Protein AF-A0A919QZ18-F1 (afdb_monomer_lite)

S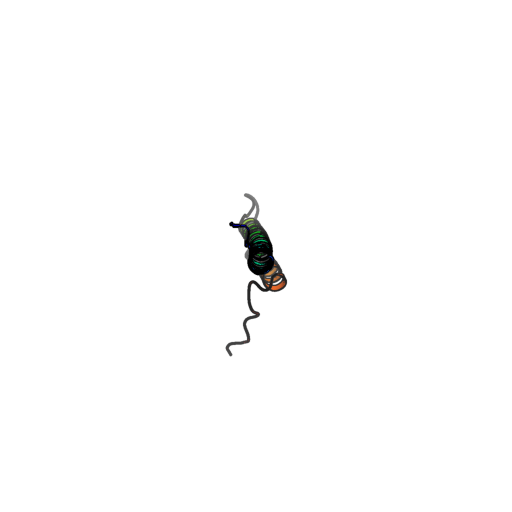econdary structure (DSSP, 8-state):
--------HHHHHHHHHHHHHHHHHHHHHHHHHHHHHHHHHHHHHHH---TTS---HHHHHHHHHHHHHHHHHTT-S-------

Radius of gyration: 23.92 Å; chains: 1; bounding box: 58×39×67 Å

pLDDT: mean 81.3, std 17.22, range [48.19, 98.25]

Structure (mmCIF, N/CA/C/O backbone):
data_AF-A0A919QZ18-F1
#
_entry.id   AF-A0A919QZ18-F1
#
loop_
_atom_site.group_PDB
_atom_site.id
_atom_site.type_symbol
_atom_site.label_atom_id
_atom_site.label_alt_id
_atom_site.label_comp_id
_atom_site.label_asym_id
_atom_site.label_entity_id
_atom_site.label_seq_id
_atom_site.pdbx_PDB_ins_code
_atom_site.Cartn_x
_atom_site.Cartn_y
_atom_site.Cartn_z
_atom_site.occupancy
_atom_site.B_iso_or_equiv
_atom_site.auth_seq_id
_atom_site.auth_comp_id
_atom_site.auth_asym_id
_atom_site.auth_atom_id
_atom_site.pdbx_PDB_model_num
ATOM 1 N N . MET A 1 1 ? 40.596 4.543 -46.718 1.00 48.19 1 MET A N 1
ATOM 2 C CA . MET A 1 1 ? 41.074 3.790 -45.538 1.00 48.19 1 MET A CA 1
ATOM 3 C C . MET A 1 1 ? 40.890 4.749 -44.368 1.00 48.19 1 MET A C 1
ATOM 5 O O . MET A 1 1 ? 41.594 5.741 -44.349 1.00 48.19 1 MET A O 1
ATOM 9 N N . HIS A 1 2 ? 39.842 4.710 -43.543 1.00 48.31 2 HIS A N 1
ATOM 10 C CA . HIS A 1 2 ? 39.009 3.631 -42.990 1.00 48.31 2 HIS A CA 1
ATOM 11 C C . HIS A 1 2 ? 37.513 4.026 -42.962 1.00 48.31 2 HIS A C 1
ATOM 13 O O . HIS A 1 2 ? 37.238 5.215 -42.820 1.00 48.31 2 HIS A O 1
ATOM 19 N N . PRO A 1 3 ? 36.547 3.088 -43.026 1.00 49.97 3 PRO A N 1
ATOM 20 C CA . PRO A 1 3 ? 35.251 3.285 -42.395 1.00 49.97 3 PRO A CA 1
ATOM 21 C C . PRO A 1 3 ? 35.339 2.785 -40.946 1.00 49.97 3 PRO A C 1
ATOM 23 O O . PRO A 1 3 ? 35.395 1.583 -40.699 1.00 49.97 3 PRO A O 1
ATOM 26 N N . ASP A 1 4 ? 35.394 3.716 -40.002 1.00 56.94 4 ASP A N 1
ATOM 27 C CA . ASP A 1 4 ? 35.204 3.447 -38.578 1.00 56.94 4 ASP A CA 1
ATOM 28 C C . ASP A 1 4 ? 33.760 3.829 -38.243 1.00 56.94 4 ASP A C 1
ATOM 30 O O . ASP A 1 4 ? 33.442 4.992 -38.008 1.00 56.94 4 ASP A O 1
ATOM 34 N N . SER A 1 5 ? 32.835 2.891 -38.424 1.00 58.97 5 SER A N 1
ATOM 35 C CA . SER A 1 5 ? 31.414 3.051 -38.077 1.00 58.97 5 SER A CA 1
ATOM 36 C C . SER A 1 5 ? 30.788 1.670 -37.927 1.00 58.97 5 SER A C 1
ATOM 38 O O . SER A 1 5 ? 29.883 1.285 -38.660 1.00 58.97 5 SER A O 1
ATOM 40 N N . GLY A 1 6 ? 31.345 0.894 -37.004 1.00 52.88 6 GLY A N 1
ATOM 41 C CA . GLY A 1 6 ? 30.796 -0.377 -36.556 1.00 52.88 6 GLY A CA 1
ATOM 42 C C . GLY A 1 6 ? 30.175 -0.235 -35.174 1.00 52.88 6 GLY A C 1
ATOM 43 O O . GLY A 1 6 ? 30.561 -0.973 -34.279 1.00 52.88 6 GLY A O 1
ATOM 44 N N . VAL A 1 7 ? 29.241 0.704 -34.973 1.00 56.19 7 VAL A N 1
ATOM 45 C CA . VAL A 1 7 ? 28.235 0.466 -33.925 1.00 56.19 7 VAL A CA 1
ATOM 46 C C . VAL A 1 7 ? 27.344 -0.608 -34.520 1.00 56.19 7 VAL A C 1
ATOM 48 O O . VAL A 1 7 ? 26.530 -0.346 -35.408 1.00 56.19 7 VAL A O 1
ATOM 51 N N . SER A 1 8 ? 27.644 -1.847 -34.154 1.00 53.25 8 SER A N 1
ATOM 52 C CA . SER A 1 8 ? 27.020 -3.022 -34.738 1.00 53.25 8 SER A CA 1
ATOM 53 C C . SER A 1 8 ? 25.530 -2.945 -34.420 1.00 53.25 8 SER A C 1
ATOM 55 O O . SER A 1 8 ? 25.154 -2.769 -33.266 1.00 53.25 8 SER A O 1
ATOM 57 N N . ALA A 1 9 ? 24.660 -3.056 -35.425 1.00 56.59 9 ALA A N 1
ATOM 58 C CA . ALA A 1 9 ? 23.202 -3.016 -35.245 1.00 56.59 9 ALA A CA 1
ATOM 59 C C . ALA A 1 9 ? 22.678 -4.071 -34.235 1.00 56.59 9 ALA A C 1
ATOM 61 O O . ALA A 1 9 ? 21.547 -3.986 -33.752 1.00 56.59 9 ALA A O 1
ATOM 62 N N . GLU A 1 10 ? 23.525 -5.040 -33.887 1.00 53.53 10 GLU A N 1
ATOM 63 C CA . GLU A 1 10 ? 23.338 -6.045 -32.844 1.00 53.53 10 GLU A CA 1
ATOM 64 C C . GLU A 1 10 ? 23.572 -5.541 -31.409 1.00 53.53 10 GLU A C 1
ATOM 66 O O . GLU A 1 10 ? 23.088 -6.198 -30.501 1.00 53.53 10 GLU A O 1
ATOM 71 N N . GLU A 1 11 ? 24.233 -4.401 -31.162 1.00 54.28 11 GLU A N 1
ATOM 72 C CA . GLU A 1 11 ? 24.416 -3.813 -29.814 1.00 54.28 11 GLU A CA 1
ATOM 73 C C . GLU A 1 11 ? 23.232 -2.937 -29.368 1.00 54.28 11 GLU A C 1
ATOM 75 O O . GLU A 1 11 ? 22.978 -2.791 -28.171 1.00 54.28 11 GLU A O 1
ATOM 80 N N . LEU A 1 12 ? 22.447 -2.413 -30.316 1.00 58.00 12 LEU A N 1
ATOM 81 C CA . LEU A 1 12 ? 21.241 -1.628 -30.020 1.00 58.00 12 LEU A CA 1
ATOM 82 C C . LEU A 1 12 ? 20.106 -2.501 -29.449 1.00 58.00 12 LEU A C 1
ATOM 84 O O . LEU A 1 12 ? 19.415 -2.085 -28.523 1.00 58.00 12 LEU A O 1
ATOM 88 N N . HIS A 1 13 ? 19.965 -3.744 -29.921 1.00 70.38 13 HIS A N 1
ATOM 89 C CA . HIS A 1 13 ? 18.934 -4.683 -29.453 1.00 70.38 13 HIS A CA 1
ATOM 90 C C . HIS A 1 13 ? 19.092 -5.118 -27.973 1.00 70.38 13 HIS A C 1
ATOM 92 O O . HIS A 1 13 ? 18.090 -5.161 -27.254 1.00 70.38 13 HIS A O 1
ATOM 98 N N . PRO A 1 14 ? 20.304 -5.433 -27.471 1.00 79.88 14 PRO A N 1
ATOM 99 C CA . PRO A 1 14 ? 20.561 -5.688 -26.056 1.00 79.88 14 PRO A CA 1
ATOM 100 C C . PRO A 1 14 ? 20.195 -4.505 -25.164 1.00 79.88 14 PRO A C 1
ATOM 102 O O . PRO A 1 14 ? 19.491 -4.701 -24.177 1.00 79.88 14 PRO A O 1
ATOM 105 N N . MET A 1 15 ? 20.594 -3.282 -25.534 1.00 85.62 15 MET A N 1
ATOM 106 C CA . MET A 1 15 ? 20.262 -2.080 -24.759 1.00 85.62 15 MET A CA 1
ATOM 107 C C . MET A 1 15 ? 18.754 -1.808 -24.740 1.00 85.62 15 MET A C 1
ATOM 109 O O . MET A 1 15 ? 18.203 -1.467 -23.694 1.00 85.62 15 MET A O 1
ATOM 113 N N . GLU A 1 16 ? 18.061 -1.995 -25.864 1.00 87.94 16 GLU A N 1
ATOM 114 C CA . GLU A 1 16 ? 16.601 -1.869 -25.935 1.00 87.94 16 GLU A CA 1
ATOM 115 C C . GLU A 1 16 ? 15.890 -2.918 -25.068 1.00 87.94 16 GLU A C 1
ATOM 117 O O . GLU A 1 16 ? 14.948 -2.588 -24.344 1.00 87.94 16 GLU A O 1
ATOM 122 N N . SER A 1 17 ? 16.370 -4.164 -25.081 1.00 89.69 17 SER A N 1
ATOM 123 C CA . SER A 1 17 ? 15.858 -5.246 -24.232 1.00 89.69 17 SER A CA 1
ATOM 124 C C . SER A 1 17 ? 16.081 -4.958 -22.744 1.00 89.69 17 SER A C 1
ATOM 126 O O . SER A 1 17 ? 15.157 -5.073 -21.934 1.00 89.69 17 SER A O 1
ATOM 128 N N . GLU A 1 18 ? 17.280 -4.509 -22.371 1.00 93.19 18 GLU A N 1
ATOM 129 C CA . GLU A 1 18 ? 17.600 -4.092 -21.005 1.00 93.19 18 GLU A CA 1
ATOM 130 C C . GLU A 1 18 ? 16.723 -2.928 -20.544 1.00 93.19 18 GLU A C 1
ATOM 132 O O . GLU A 1 18 ? 16.178 -2.960 -19.437 1.00 93.19 18 GLU A O 1
ATOM 137 N N . MET A 1 19 ? 16.514 -1.933 -21.407 1.00 94.25 19 MET A N 1
ATOM 138 C CA . MET A 1 19 ? 15.659 -0.789 -21.109 1.00 94.25 19 MET A CA 1
ATOM 139 C C . MET A 1 19 ? 14.189 -1.202 -20.962 1.00 94.25 19 MET A C 1
ATOM 141 O O . MET A 1 19 ? 13.510 -0.723 -20.051 1.00 94.25 19 MET A O 1
ATOM 145 N N . ALA A 1 20 ? 13.702 -2.137 -21.782 1.00 94.06 20 ALA A N 1
ATOM 146 C CA . ALA A 1 20 ? 12.358 -2.696 -21.659 1.00 94.06 20 ALA A CA 1
ATOM 147 C C . ALA A 1 20 ? 12.176 -3.480 -20.347 1.00 94.06 20 ALA A C 1
ATOM 149 O O . ALA A 1 20 ? 11.169 -3.305 -19.656 1.00 94.06 20 ALA A O 1
ATOM 150 N N . MET A 1 21 ? 13.164 -4.292 -19.954 1.00 95.31 21 MET A N 1
ATOM 151 C CA . MET A 1 21 ? 13.154 -5.004 -18.671 1.00 95.31 21 MET A CA 1
ATOM 152 C C . MET A 1 21 ? 13.184 -4.040 -17.483 1.00 95.31 21 MET A C 1
ATOM 154 O O . MET A 1 21 ? 12.439 -4.224 -16.515 1.00 95.31 21 MET A O 1
ATOM 158 N N . LEU A 1 22 ? 14.016 -2.998 -17.551 1.00 97.19 22 LEU A N 1
ATOM 159 C CA . LEU A 1 22 ? 14.094 -1.985 -16.506 1.00 97.19 22 LEU A CA 1
ATOM 160 C C . LEU A 1 22 ? 12.775 -1.223 -16.386 1.00 97.19 22 LEU A C 1
ATOM 162 O O . LEU A 1 22 ? 12.275 -1.063 -15.274 1.00 97.19 22 LEU A O 1
ATOM 166 N N . LYS A 1 23 ? 12.174 -0.830 -17.513 1.00 97.25 23 LYS A N 1
ATOM 167 C CA . LYS A 1 23 ? 10.859 -0.191 -17.534 1.00 97.25 23 LYS A CA 1
ATOM 168 C C . LYS A 1 23 ? 9.795 -1.084 -16.904 1.00 97.25 23 LYS A C 1
ATOM 170 O O . LYS A 1 23 ? 9.097 -0.634 -16.005 1.00 97.25 23 LYS A O 1
ATOM 175 N N . ALA A 1 24 ? 9.717 -2.356 -17.293 1.00 96.44 24 ALA A N 1
ATOM 176 C CA . ALA A 1 24 ? 8.754 -3.292 -16.714 1.00 96.44 24 ALA A CA 1
ATOM 177 C C . ALA A 1 24 ? 8.940 -3.455 -15.195 1.00 96.44 24 ALA A C 1
ATOM 179 O O . ALA A 1 24 ? 7.969 -3.571 -14.444 1.00 96.44 24 ALA A O 1
ATOM 180 N N . ARG A 1 25 ? 10.191 -3.437 -14.722 1.00 96.31 25 ARG A N 1
ATOM 181 C CA . ARG A 1 25 ? 10.507 -3.479 -13.292 1.00 96.31 25 ARG A CA 1
ATOM 182 C C . ARG A 1 25 ? 10.096 -2.193 -12.573 1.00 96.31 25 ARG A C 1
ATOM 184 O O . ARG A 1 25 ? 9.556 -2.292 -11.475 1.00 96.31 25 ARG A O 1
ATOM 191 N N . VAL A 1 26 ? 10.340 -1.022 -13.161 1.00 98.06 26 VAL A N 1
ATOM 192 C CA . VAL A 1 26 ? 9.912 0.272 -12.604 1.00 98.06 26 VAL A CA 1
ATOM 193 C C . VAL A 1 26 ? 8.391 0.351 -12.556 1.00 98.06 26 VAL A C 1
ATOM 195 O O . VAL A 1 26 ? 7.853 0.584 -11.482 1.00 98.06 26 VAL A O 1
ATOM 198 N N . ASP A 1 27 ? 7.702 0.041 -13.654 1.00 97.50 27 ASP A N 1
ATOM 199 C CA . ASP A 1 27 ? 6.237 0.058 -13.732 1.00 97.50 27 ASP A CA 1
ATOM 200 C C . ASP A 1 27 ? 5.622 -0.873 -12.662 1.00 97.50 27 ASP A C 1
ATOM 202 O O . ASP A 1 27 ? 4.668 -0.514 -11.968 1.00 97.50 27 ASP A O 1
ATOM 206 N N . ARG A 1 28 ? 6.219 -2.058 -12.449 1.00 95.69 28 ARG A N 1
ATOM 207 C CA . ARG A 1 28 ? 5.824 -2.963 -11.358 1.00 95.69 28 ARG A CA 1
ATOM 208 C C . ARG A 1 28 ? 6.049 -2.328 -9.984 1.00 95.69 28 ARG A C 1
ATOM 210 O O . ARG A 1 28 ? 5.155 -2.397 -9.146 1.00 95.69 28 ARG A O 1
ATOM 217 N N . LEU A 1 29 ? 7.218 -1.741 -9.730 1.00 96.88 29 LEU A N 1
ATOM 218 C CA . LEU A 1 29 ? 7.530 -1.113 -8.440 1.00 96.88 29 LEU A CA 1
ATOM 219 C C . LEU A 1 29 ? 6.611 0.078 -8.146 1.00 96.88 29 LEU A C 1
ATOM 221 O O . LEU A 1 29 ? 6.137 0.215 -7.023 1.00 96.88 29 LEU A O 1
ATOM 225 N N . GLU A 1 30 ? 6.312 0.907 -9.143 1.00 98.12 30 GLU A N 1
ATOM 226 C CA . GLU A 1 30 ? 5.377 2.025 -9.009 1.00 98.12 30 GLU A CA 1
ATOM 227 C C . GLU A 1 30 ? 3.980 1.542 -8.619 1.00 98.12 30 GLU A C 1
ATOM 229 O O . GLU A 1 30 ? 3.355 2.105 -7.716 1.00 98.12 30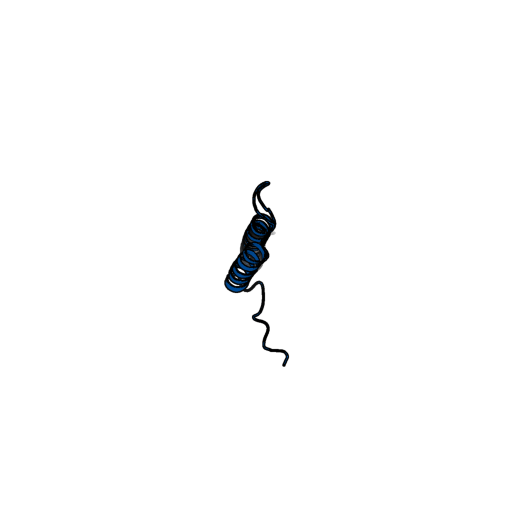 GLU A O 1
ATOM 234 N N . GLN A 1 31 ? 3.510 0.462 -9.248 1.00 97.00 31 GLN A N 1
ATOM 235 C CA . GLN A 1 31 ? 2.230 -0.142 -8.899 1.00 97.00 31 GLN A CA 1
ATOM 236 C C . GLN A 1 31 ? 2.234 -0.688 -7.465 1.00 97.00 31 GLN A C 1
ATOM 238 O O . GLN A 1 31 ? 1.283 -0.463 -6.717 1.00 97.00 31 GLN A O 1
ATOM 243 N N . GLN A 1 32 ? 3.314 -1.354 -7.052 1.00 96.62 32 GLN A N 1
ATOM 244 C CA . GLN A 1 32 ? 3.464 -1.875 -5.692 1.00 96.62 32 GLN A CA 1
ATOM 245 C C . GLN A 1 32 ? 3.469 -0.757 -4.641 1.00 96.62 32 GLN A C 1
ATOM 247 O O . GLN A 1 32 ? 2.770 -0.853 -3.633 1.00 96.62 32 GLN A O 1
ATOM 252 N N . VAL A 1 33 ? 4.213 0.327 -4.884 1.00 97.75 33 VAL A N 1
ATOM 253 C CA . VAL A 1 33 ? 4.267 1.492 -3.987 1.00 97.75 33 VAL A CA 1
ATOM 254 C C . VAL A 1 33 ? 2.904 2.169 -3.884 1.00 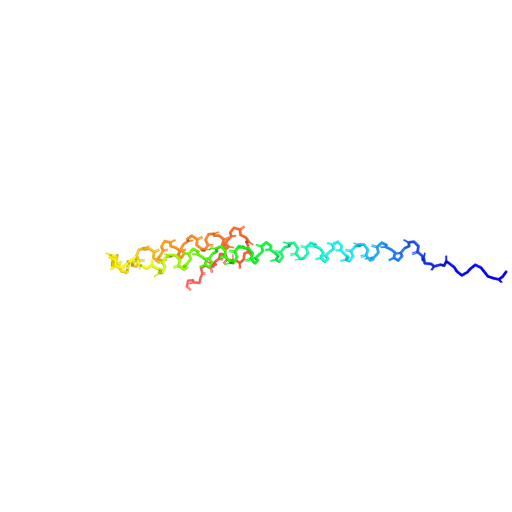97.75 33 VAL A C 1
ATOM 256 O O . VAL A 1 33 ? 2.486 2.530 -2.784 1.00 97.75 33 VAL A O 1
ATOM 259 N N . ARG A 1 34 ? 2.178 2.299 -4.999 1.00 98.25 34 ARG A N 1
ATOM 260 C CA . ARG A 1 34 ? 0.821 2.857 -5.002 1.00 98.25 34 ARG A CA 1
ATOM 261 C C . ARG A 1 34 ? -0.124 2.041 -4.126 1.00 98.25 34 ARG A C 1
ATOM 263 O O . ARG A 1 34 ? -0.777 2.607 -3.253 1.00 98.25 34 ARG A O 1
ATOM 270 N N . THR A 1 35 ? -0.139 0.720 -4.292 1.00 97.94 35 THR A N 1
ATOM 271 C CA . THR A 1 35 ? -0.986 -0.154 -3.472 1.00 97.94 35 THR A CA 1
ATOM 272 C C . THR A 1 35 ? -0.596 -0.108 -1.991 1.00 97.94 35 THR A C 1
ATOM 274 O O . THR A 1 35 ? -1.471 -0.078 -1.127 1.00 97.94 35 THR A O 1
ATOM 277 N N . LEU A 1 36 ? 0.700 -0.037 -1.666 1.00 97.75 36 LEU A N 1
ATOM 278 C CA . LEU A 1 36 ? 1.160 0.131 -0.281 1.00 97.75 36 LEU A CA 1
ATOM 279 C C . LEU A 1 36 ? 0.686 1.453 0.332 1.00 97.75 36 LEU A C 1
ATOM 281 O O . LEU A 1 36 ? 0.255 1.474 1.488 1.00 97.75 36 LEU A O 1
ATOM 285 N N . ALA A 1 37 ? 0.737 2.546 -0.429 1.00 98.19 37 ALA A N 1
ATOM 286 C CA . ALA A 1 37 ? 0.243 3.842 0.023 1.00 98.19 37 ALA A CA 1
ATOM 287 C C . ALA A 1 37 ? -1.271 3.801 0.294 1.00 98.19 37 ALA A C 1
ATOM 289 O O . ALA A 1 37 ? -1.727 4.291 1.328 1.00 98.19 37 ALA A O 1
ATOM 290 N N . GLU A 1 38 ? -2.045 3.155 -0.581 1.00 98.06 38 GLU A N 1
ATOM 291 C CA . GLU A 1 38 ? -3.492 2.978 -0.410 1.00 98.06 38 GLU A CA 1
ATOM 292 C C . GLU A 1 38 ? -3.833 2.143 0.830 1.00 98.06 38 GLU A C 1
ATOM 294 O O . GLU A 1 38 ? -4.646 2.570 1.655 1.00 98.06 38 GLU A O 1
ATOM 299 N N . ALA A 1 39 ? -3.174 0.995 1.010 1.00 97.44 39 ALA A N 1
ATOM 300 C CA . ALA A 1 39 ? -3.350 0.143 2.184 1.00 97.44 39 ALA A CA 1
AT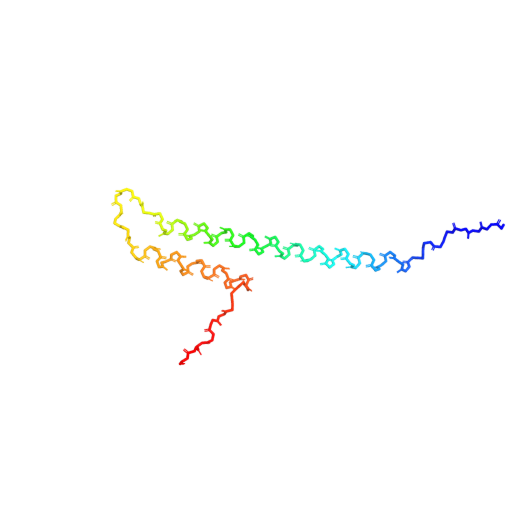OM 301 C C . ALA A 1 39 ? -3.001 0.890 3.484 1.00 97.44 39 ALA A C 1
ATOM 303 O O . ALA A 1 39 ? -3.742 0.820 4.465 1.00 97.44 39 ALA A O 1
ATOM 304 N N . THR A 1 40 ? -1.918 1.673 3.478 1.00 96.12 40 THR A N 1
ATOM 305 C CA . THR A 1 40 ? -1.510 2.495 4.628 1.00 96.12 40 THR A CA 1
ATOM 306 C C . THR A 1 40 ? -2.547 3.570 4.947 1.00 96.12 40 THR A C 1
ATOM 308 O O . THR A 1 40 ? -2.883 3.777 6.111 1.00 96.12 40 THR A O 1
ATOM 311 N N . ALA A 1 41 ? -3.115 4.220 3.929 1.00 95.56 41 ALA A N 1
ATOM 312 C CA . ALA A 1 41 ? -4.163 5.216 4.121 1.00 95.56 41 ALA A CA 1
ATOM 313 C C . ALA A 1 41 ? -5.462 4.601 4.670 1.00 95.56 41 ALA A C 1
ATOM 315 O O . ALA A 1 41 ? -6.133 5.219 5.494 1.00 95.56 41 ALA A O 1
ATOM 316 N N . VAL A 1 42 ? -5.823 3.385 4.240 1.00 95.12 42 VAL A N 1
ATOM 317 C CA . VAL A 1 42 ? -6.953 2.631 4.809 1.00 95.12 42 VAL A CA 1
ATOM 318 C C . VAL A 1 42 ? -6.728 2.358 6.294 1.00 95.12 42 VAL A C 1
ATOM 320 O O . VAL A 1 42 ? -7.623 2.617 7.095 1.00 95.12 42 VAL A O 1
ATOM 323 N N . LEU A 1 43 ? -5.538 1.880 6.666 1.00 93.19 43 LEU A N 1
ATOM 324 C CA . LEU A 1 43 ? -5.190 1.619 8.063 1.00 93.19 43 LEU A CA 1
ATOM 325 C C . LEU A 1 43 ? -5.237 2.893 8.904 1.00 93.19 43 LEU A C 1
ATOM 327 O O . LEU A 1 43 ? -5.866 2.887 9.955 1.00 93.19 43 LEU A O 1
ATOM 331 N N . ALA A 1 44 ? -4.629 3.983 8.428 1.00 91.69 44 ALA A N 1
ATOM 332 C CA . ALA A 1 44 ? -4.646 5.269 9.119 1.00 91.69 44 ALA A CA 1
ATOM 333 C C . ALA A 1 44 ? -6.081 5.731 9.408 1.00 91.69 44 ALA A C 1
ATOM 335 O O . ALA A 1 44 ? -6.411 5.996 10.559 1.00 91.69 44 ALA A O 1
ATOM 336 N N . ARG A 1 45 ? -6.967 5.694 8.403 1.00 88.62 45 ARG A N 1
ATOM 337 C CA . ARG A 1 45 ? -8.387 6.041 8.584 1.00 88.62 45 ARG A CA 1
ATOM 338 C C . ARG A 1 45 ? -9.119 5.130 9.565 1.00 88.62 45 ARG A C 1
ATOM 340 O O . ARG A 1 45 ? -10.010 5.589 10.258 1.00 88.62 45 ARG A O 1
ATOM 347 N N . GLY A 1 46 ? -8.778 3.843 9.614 1.00 88.06 46 GLY A N 1
ATOM 348 C CA . GLY A 1 46 ? -9.384 2.911 10.569 1.00 88.06 46 GLY A CA 1
ATOM 349 C C . GLY A 1 46 ? -8.874 3.046 12.002 1.00 88.06 46 GLY A C 1
ATOM 350 O O . GLY A 1 46 ? -9.488 2.496 12.915 1.00 88.06 46 GLY A O 1
ATOM 351 N N . LEU A 1 47 ? -7.735 3.717 12.191 1.00 85.81 47 LEU A N 1
ATOM 352 C CA . LEU A 1 47 ? -7.146 4.019 13.496 1.00 85.81 47 LEU A CA 1
ATOM 353 C C . LEU A 1 47 ? -7.520 5.423 13.982 1.00 85.81 47 LEU A C 1
ATOM 355 O O . LEU A 1 47 ? -7.560 5.662 15.188 1.00 85.81 47 LEU A O 1
ATOM 359 N N . GLU A 1 48 ? -7.808 6.342 13.063 1.00 83.62 48 GLU A N 1
ATOM 360 C CA . GLU A 1 48 ? -8.405 7.634 13.377 1.00 83.62 48 GLU A CA 1
ATOM 361 C C . GLU A 1 48 ? -9.813 7.414 13.941 1.00 83.62 48 GLU A C 1
ATOM 363 O O . GLU A 1 48 ? -10.716 6.948 13.257 1.00 83.62 48 GLU A O 1
ATOM 368 N N . SER A 1 49 ? -9.997 7.735 15.220 1.00 65.94 49 SER A N 1
ATOM 369 C CA . SER A 1 49 ? -11.325 7.841 15.831 1.00 65.94 49 SER A CA 1
ATOM 370 C C . SER A 1 49 ? -11.704 9.316 15.870 1.00 65.94 49 SER A C 1
ATOM 372 O O . SER A 1 49 ? -10.880 10.157 16.244 1.00 65.94 49 SER A O 1
ATOM 374 N N . GLY A 1 50 ? -12.934 9.651 15.479 1.00 64.75 50 GLY A N 1
ATOM 375 C CA . GLY A 1 50 ? -13.438 11.010 15.662 1.00 64.75 50 GLY A CA 1
ATOM 376 C C . GLY A 1 50 ? -13.440 11.399 17.151 1.00 64.75 50 GLY A C 1
ATOM 377 O O . GLY A 1 50 ? -13.542 10.519 18.003 1.00 64.75 50 GLY A O 1
ATOM 378 N N . PRO A 1 51 ? -13.412 12.698 17.512 1.00 59.44 51 PRO A N 1
ATOM 379 C CA . PRO A 1 51 ? -13.439 13.146 18.916 1.00 59.44 51 PRO A CA 1
ATOM 380 C C . PRO A 1 51 ? -14.652 12.648 19.725 1.00 59.44 51 PRO A C 1
ATOM 382 O O . PRO A 1 51 ? -14.677 12.779 20.945 1.00 59.44 51 PRO A O 1
ATOM 385 N N . LEU A 1 52 ? -15.674 12.142 19.028 1.00 64.06 52 LEU A N 1
ATOM 386 C CA . LEU A 1 52 ? -16.952 11.674 19.559 1.00 64.06 52 LEU A CA 1
ATOM 387 C C . LEU A 1 52 ? -17.164 10.164 19.374 1.00 64.06 52 LEU A C 1
ATOM 389 O O . LEU A 1 52 ? -18.163 9.639 19.857 1.00 64.06 52 LEU A O 1
ATOM 393 N N . GLU A 1 53 ? -16.264 9.472 18.673 1.00 62.75 53 GLU A N 1
ATOM 394 C CA . GLU A 1 53 ? -16.349 8.027 18.493 1.00 62.75 53 GLU A CA 1
ATOM 395 C C . GLU A 1 53 ? -15.464 7.339 19.523 1.00 62.75 53 GLU A C 1
ATOM 397 O O . GLU A 1 53 ? -14.269 7.610 19.641 1.00 62.75 53 GLU A O 1
ATOM 402 N N . GLU A 1 54 ? -16.060 6.421 20.277 1.00 59.22 54 GLU A N 1
ATOM 403 C CA . GLU A 1 54 ? -15.296 5.472 21.070 1.00 59.22 54 GLU A CA 1
ATOM 404 C C . GLU A 1 54 ? -14.389 4.703 20.103 1.00 59.22 54 GLU A C 1
ATOM 406 O O . GLU A 1 54 ? -14.882 4.196 19.094 1.00 59.22 54 GLU A O 1
ATOM 411 N N . ALA A 1 55 ? -13.077 4.658 20.371 1.00 59.41 55 ALA A N 1
ATOM 412 C CA . ALA A 1 55 ? -12.106 3.977 19.518 1.00 59.41 55 ALA A CA 1
ATOM 413 C C . ALA A 1 55 ? -12.484 2.495 19.375 1.00 59.41 55 ALA A C 1
ATOM 415 O O . ALA A 1 55 ? -12.135 1.642 20.192 1.00 59.41 55 ALA A O 1
ATOM 416 N N . GLY A 1 56 ? -13.287 2.199 18.358 1.00 63.94 56 GLY A N 1
ATOM 417 C CA . GLY A 1 56 ? -13.962 0.926 18.234 1.00 63.94 56 GLY A CA 1
ATOM 418 C C . GLY A 1 56 ? -13.039 -0.077 17.573 1.00 63.94 56 GLY A C 1
ATOM 419 O O . GLY A 1 56 ? -12.729 0.055 16.390 1.00 63.94 56 GLY A O 1
ATOM 420 N N . ALA A 1 57 ? -12.677 -1.142 18.290 1.00 67.75 57 ALA A N 1
ATOM 421 C CA . ALA A 1 57 ? -11.923 -2.275 17.743 1.00 67.75 57 ALA A CA 1
ATOM 422 C C . ALA A 1 57 ? -12.543 -2.861 16.450 1.00 67.75 57 ALA A C 1
ATOM 424 O O . ALA A 1 57 ? -11.856 -3.499 15.656 1.00 67.75 57 ALA A O 1
ATOM 425 N N . ALA A 1 58 ? -13.838 -2.627 16.209 1.00 76.44 58 ALA A N 1
ATOM 426 C CA . ALA A 1 58 ? -14.522 -2.998 14.974 1.00 76.44 58 ALA A CA 1
ATOM 427 C C . ALA A 1 58 ? -14.036 -2.212 13.737 1.00 76.44 58 ALA A C 1
ATOM 429 O O . ALA A 1 58 ? -13.848 -2.821 12.681 1.00 76.44 58 ALA A O 1
ATOM 430 N N . HIS A 1 59 ? -13.794 -0.900 13.863 1.00 81.44 59 HIS A N 1
ATOM 431 C CA . HIS A 1 59 ? -13.338 -0.044 12.759 1.00 81.44 59 HIS A CA 1
ATOM 432 C C . HIS A 1 59 ? -11.898 -0.369 12.359 1.00 81.44 59 HIS A C 1
ATOM 434 O O . HIS A 1 59 ? -11.611 -0.586 11.179 1.00 81.44 59 HIS A O 1
ATOM 440 N N . SER A 1 60 ? -11.013 -0.522 13.344 1.00 85.31 60 SER A N 1
ATOM 441 C CA . SER A 1 60 ? -9.624 -0.912 13.097 1.00 85.31 60 SER A CA 1
ATOM 442 C C . SER A 1 60 ? -9.521 -2.316 12.492 1.00 85.31 60 SER A C 1
ATOM 444 O O . SER A 1 60 ? -8.766 -2.526 11.542 1.00 85.31 60 SER A O 1
ATOM 446 N N . ALA A 1 61 ? -10.340 -3.268 12.953 1.00 89.56 61 ALA A N 1
ATOM 447 C CA . ALA A 1 61 ? -10.397 -4.607 12.371 1.00 89.56 61 ALA A CA 1
ATOM 448 C C . ALA A 1 61 ? -10.914 -4.601 10.922 1.00 89.56 61 ALA A C 1
ATOM 450 O O . ALA A 1 61 ? -10.428 -5.371 10.093 1.00 89.56 61 ALA A O 1
ATOM 451 N N . GLN A 1 62 ? -11.891 -3.750 10.593 1.00 90.25 62 GLN A N 1
ATOM 452 C CA . GLN A 1 62 ? -12.388 -3.619 9.223 1.00 90.25 62 GLN A CA 1
ATOM 453 C C . GLN A 1 62 ? -11.340 -3.004 8.293 1.00 90.25 62 GLN A C 1
ATOM 455 O O . GLN A 1 62 ? -11.117 -3.531 7.203 1.00 90.25 62 GLN A O 1
ATOM 460 N N . ALA A 1 63 ? -10.657 -1.948 8.731 1.00 92.69 63 ALA A N 1
ATOM 461 C CA . ALA A 1 63 ? -9.572 -1.346 7.967 1.00 92.69 63 ALA A CA 1
ATOM 462 C C . ALA A 1 63 ? -8.409 -2.321 7.746 1.00 92.69 63 ALA A C 1
ATOM 464 O O . ALA A 1 63 ? -7.885 -2.405 6.637 1.00 92.69 63 ALA A O 1
ATOM 465 N N . ALA A 1 64 ? -8.050 -3.117 8.758 1.00 94.19 64 ALA A N 1
ATOM 466 C CA . ALA A 1 64 ? -7.031 -4.154 8.624 1.00 94.19 64 ALA A CA 1
ATOM 467 C C . ALA A 1 64 ? -7.406 -5.214 7.577 1.00 94.19 64 ALA A C 1
ATOM 469 O O . ALA A 1 64 ? -6.563 -5.588 6.762 1.00 94.19 64 ALA A O 1
ATOM 470 N N . ARG A 1 65 ? -8.672 -5.660 7.553 1.00 94.62 65 ARG A N 1
ATOM 471 C CA . ARG A 1 65 ? -9.166 -6.591 6.524 1.00 94.62 65 ARG A CA 1
ATOM 472 C C . ARG A 1 65 ? -9.068 -5.992 5.124 1.00 94.62 65 ARG A C 1
ATOM 474 O O . ARG A 1 65 ? -8.486 -6.618 4.247 1.00 94.62 65 ARG A O 1
ATOM 481 N N . LEU A 1 66 ? -9.554 -4.766 4.933 1.00 95.75 66 LEU A N 1
ATOM 482 C CA . LEU A 1 66 ? -9.514 -4.106 3.626 1.00 95.75 66 LEU A CA 1
ATOM 483 C C . LEU A 1 66 ? -8.073 -3.868 3.144 1.00 95.75 66 LEU A C 1
ATOM 485 O O . LEU A 1 66 ? -7.755 -4.117 1.985 1.00 95.75 66 LEU A O 1
ATOM 489 N N . ALA A 1 67 ? -7.177 -3.428 4.030 1.00 96.50 67 ALA A N 1
ATOM 490 C CA . ALA A 1 67 ? -5.763 -3.278 3.699 1.00 96.50 67 ALA A CA 1
ATOM 491 C C . ALA A 1 67 ? -5.134 -4.620 3.293 1.00 96.50 67 ALA A C 1
ATOM 493 O O . ALA A 1 67 ? -4.377 -4.678 2.328 1.00 96.50 67 ALA A O 1
ATOM 494 N N . HIS A 1 68 ? -5.477 -5.711 3.983 1.00 95.62 68 HIS A N 1
ATOM 495 C CA . HIS A 1 68 ? -5.011 -7.047 3.620 1.00 95.62 68 HIS A CA 1
ATOM 496 C C . HIS A 1 68 ? -5.512 -7.486 2.236 1.00 95.62 68 HIS A C 1
ATOM 498 O O . HIS A 1 68 ? -4.726 -8.001 1.444 1.00 95.62 68 HIS A O 1
ATOM 504 N N . GLU A 1 69 ? -6.781 -7.230 1.912 1.00 96.25 69 GLU A N 1
ATOM 505 C CA . GLU A 1 69 ? -7.362 -7.518 0.594 1.00 96.25 69 GLU A CA 1
ATOM 506 C C . GLU A 1 69 ? -6.658 -6.745 -0.532 1.00 96.25 69 GLU A C 1
ATOM 508 O O . GLU A 1 69 ? -6.318 -7.337 -1.556 1.00 96.25 69 GLU A O 1
ATOM 513 N N . LEU A 1 70 ? -6.361 -5.455 -0.325 1.00 96.19 70 LEU A N 1
ATOM 514 C CA . LEU A 1 70 ? -5.602 -4.639 -1.285 1.00 96.19 70 LEU A CA 1
ATOM 515 C C . LEU A 1 70 ? -4.209 -5.224 -1.552 1.00 96.19 70 LEU A C 1
ATOM 517 O O . LEU A 1 70 ? -3.773 -5.322 -2.699 1.00 96.19 70 LEU A O 1
ATOM 521 N N . LEU A 1 71 ? -3.515 -5.644 -0.493 1.00 96.00 71 LEU A N 1
ATOM 522 C CA . LEU A 1 71 ? -2.179 -6.224 -0.607 1.00 96.00 71 LEU A CA 1
ATOM 523 C C . LEU A 1 71 ? -2.196 -7.614 -1.261 1.00 96.00 71 LEU A C 1
ATOM 525 O O . LEU A 1 71 ? -1.291 -7.929 -2.034 1.00 96.00 71 LEU A O 1
ATOM 529 N N . LEU A 1 72 ? -3.218 -8.433 -0.991 1.00 95.38 72 LEU A N 1
ATOM 530 C CA . LEU A 1 72 ? -3.418 -9.720 -1.666 1.00 95.38 72 LEU A CA 1
ATOM 531 C C . LEU A 1 72 ? -3.677 -9.532 -3.166 1.00 95.38 72 LEU A C 1
ATOM 533 O O . LEU A 1 72 ? -3.074 -10.229 -3.978 1.00 95.38 72 LEU A O 1
ATOM 537 N N . ALA A 1 73 ? -4.532 -8.576 -3.542 1.00 91.88 73 ALA A N 1
ATOM 538 C CA . ALA A 1 73 ? -4.855 -8.297 -4.942 1.00 91.88 73 ALA A CA 1
ATOM 539 C C . ALA A 1 73 ? -3.630 -7.853 -5.765 1.00 91.88 73 ALA A C 1
ATOM 541 O O . ALA A 1 73 ? -3.577 -8.096 -6.969 1.00 91.88 73 ALA A O 1
ATOM 542 N N . ALA A 1 74 ? -2.633 -7.243 -5.117 1.00 91.25 74 ALA A N 1
ATOM 543 C CA . ALA A 1 74 ? -1.371 -6.841 -5.737 1.00 91.25 74 ALA A CA 1
ATOM 544 C C . ALA A 1 74 ? -0.238 -7.882 -5.617 1.00 91.25 74 ALA A C 1
ATOM 546 O O . ALA A 1 74 ? 0.904 -7.565 -5.954 1.00 91.25 74 ALA A O 1
ATOM 547 N N . ASP A 1 75 ? -0.526 -9.094 -5.123 1.00 90.81 75 ASP A N 1
ATOM 548 C CA . ASP A 1 75 ? 0.464 -10.153 -4.847 1.00 90.81 75 ASP A CA 1
ATOM 549 C C . ASP A 1 75 ? 1.623 -9.676 -3.943 1.00 90.81 75 ASP A C 1
ATOM 551 O O . ASP A 1 75 ? 2.765 -10.133 -4.023 1.00 90.81 75 ASP A O 1
ATOM 555 N N . LEU A 1 76 ? 1.336 -8.706 -3.068 1.00 89.94 76 LEU A N 1
ATOM 556 C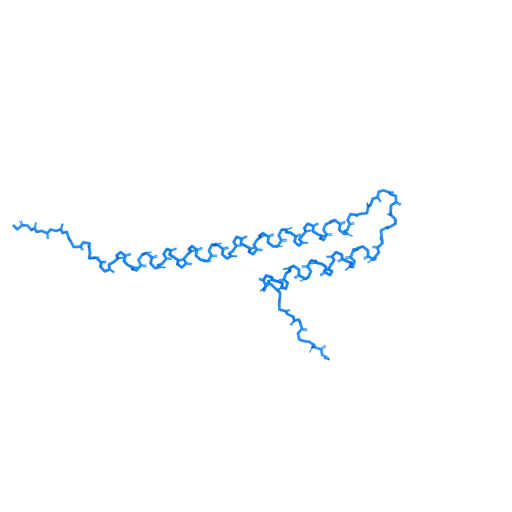 CA . LEU A 1 76 ? 2.304 -8.133 -2.130 1.00 89.94 76 LEU A CA 1
ATOM 557 C C . LEU A 1 76 ? 2.403 -8.930 -0.832 1.00 89.94 76 LEU A C 1
ATOM 559 O O . LEU A 1 76 ? 3.388 -8.819 -0.102 1.00 89.94 76 LEU A O 1
ATOM 563 N N . VAL A 1 77 ? 1.389 -9.739 -0.537 1.00 88.12 77 VAL A N 1
ATOM 564 C CA . VAL A 1 77 ? 1.355 -10.629 0.619 1.00 88.12 77 VAL A CA 1
ATOM 565 C C . VAL A 1 77 ? 0.919 -11.995 0.123 1.00 88.12 77 VAL A C 1
ATOM 567 O O . VAL A 1 77 ? -0.028 -12.116 -0.647 1.00 88.12 77 VAL A O 1
ATOM 570 N N . ARG A 1 78 ? 1.611 -13.046 0.561 1.00 79.19 78 ARG A N 1
ATOM 571 C CA . ARG A 1 78 ? 1.167 -14.411 0.277 1.00 79.19 78 ARG A CA 1
ATOM 572 C C . ARG A 1 78 ? 0.073 -14.785 1.271 1.00 79.19 78 ARG A C 1
ATOM 574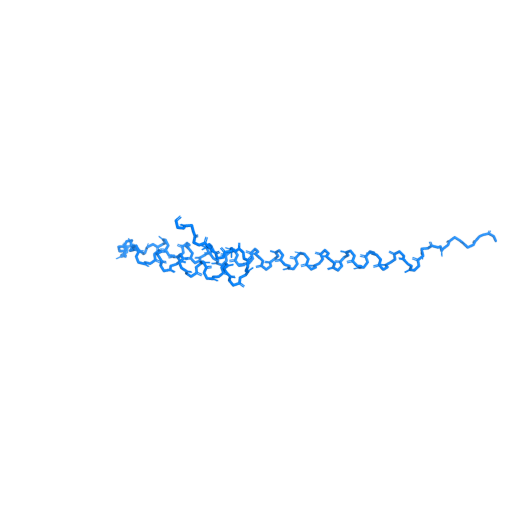 O O . ARG A 1 78 ? 0.254 -14.506 2.459 1.00 79.19 78 ARG A O 1
ATOM 581 N N . PRO A 1 79 ? -1.010 -15.459 0.842 1.00 66.12 79 PRO A N 1
ATOM 582 C CA . PRO A 1 79 ? -1.972 -16.011 1.781 1.00 66.12 79 PRO A CA 1
ATOM 583 C C . PRO A 1 79 ? -1.215 -16.947 2.721 1.00 66.12 79 PRO A C 1
ATOM 585 O O . PRO A 1 79 ? -0.513 -17.865 2.279 1.00 66.12 79 PRO A O 1
ATOM 588 N N . GLN A 1 80 ? -1.279 -16.650 4.016 1.00 64.69 80 GLN A N 1
ATOM 589 C CA . GLN A 1 80 ? -0.605 -17.424 5.042 1.00 64.69 80 GLN A CA 1
ATOM 590 C C . GLN A 1 80 ? -1.229 -18.821 5.027 1.00 64.69 80 GLN A C 1
ATOM 592 O O . GLN A 1 80 ? -2.342 -19.019 5.501 1.00 64.69 80 GLN A O 1
ATOM 597 N N . ARG A 1 81 ? -0.548 -19.787 4.397 1.00 58.34 81 ARG A N 1
ATOM 598 C CA . ARG A 1 81 ? -0.923 -21.197 4.495 1.00 58.34 81 ARG A CA 1
ATOM 599 C C . ARG A 1 81 ? -0.737 -21.593 5.953 1.00 58.34 81 ARG A C 1
ATOM 601 O O . ARG A 1 81 ? 0.399 -21.667 6.414 1.00 58.34 81 ARG A O 1
ATOM 608 N N . ASP A 1 82 ? -1.869 -21.716 6.635 1.00 54.12 82 ASP A N 1
ATOM 609 C CA . ASP A 1 82 ? -2.122 -22.448 7.873 1.00 54.12 82 ASP A CA 1
ATOM 610 C C . ASP A 1 82 ? -0.856 -23.063 8.495 1.00 54.12 82 ASP A C 1
ATOM 612 O O . ASP A 1 82 ? -0.380 -24.122 8.079 1.00 54.12 82 ASP A O 1
ATOM 616 N N . ARG A 1 83 ? -0.278 -22.381 9.490 1.00 51.03 83 ARG A N 1
ATOM 617 C CA . ARG A 1 83 ? 0.518 -23.078 10.504 1.00 51.03 83 ARG A CA 1
ATOM 618 C C . ARG A 1 83 ? -0.472 -23.520 11.572 1.00 51.03 83 ARG A C 1
ATOM 620 O O . ARG A 1 83 ? -0.829 -22.709 12.425 1.00 51.03 83 ARG A O 1
ATOM 627 N N . GLY A 1 84 ? -0.940 -24.758 11.431 1.00 52.38 84 GLY A N 1
ATOM 628 C CA . GLY A 1 84 ? -1.597 -25.498 12.507 1.00 52.38 84 GLY A CA 1
ATOM 629 C C . GLY A 1 84 ? -0.653 -25.795 13.662 1.00 52.38 84 GLY A C 1
ATOM 630 O O . GLY A 1 84 ? 0.584 -25.695 13.466 1.00 52.38 84 GLY A O 1
#

Sequence (84 aa):
MHPDSGVSAEELHPMESEMAMLKARVDRLEQQVRTLAEATAVLARGLESGPLEEAGAAHSAQAARLAHELLLAADLVRPQRDRG

Organism: NCBI:txid1381558

Foldseek 3Di:
DDPPDPPPPVVVVVVVVVVVVVVVVVVLVVVLVVLLVVLVVLQVVLQDDDPPGDNDPVSNVVSNVVSVVSCVVSVNDDDPPDPD